Protein AF-A0AAD5DFZ7-F1 (afdb_monomer_lite)

Foldseek 3Di:
DVVVVVLCVLEAEDADPVSVVVVVVVLPPFAEDEAEEEPQADDPPPDDDPPCVDPVSSVVRCVVVVVVVSVLSVCSVVCVRYRHYYYYPDPDDPDDDDPDPDDD

Sequence (104 aa):
MRESQQVEERVIYVTNRREWEAEVAKAGDKLVVLEIQSQIVCQSGFEEEPELQWKEDRKRAMEPCSGLKHTFARTARECKDVVFLSLEVGGWVGGEDEWAGGQR

pLDDT: mean 75.03, std 20.34, range [32.47, 97.25]

Secondary structure (DSSP, 8-state):
--HHHHHHTTEEEE-SHHHHHHHHHHHTTS-EEEEEE-SS-SS--SS------SHHHHHHHHHHHHHHHHHHHHHHHH-TTSEEEEEE----------------

Structure (mmCIF, N/CA/C/O backbone):
data_AF-A0AAD5DFZ7-F1
#
_entry.id   AF-A0AAD5DFZ7-F1
#
loop_
_atom_site.group_PDB
_atom_site.id
_atom_site.type_symbol
_atom_site.label_atom_id
_atom_site.label_alt_id
_atom_site.label_comp_id
_atom_site.label_asym_id
_atom_site.label_entity_id
_atom_site.label_seq_id
_atom_site.pdbx_PDB_ins_code
_atom_site.Cartn_x
_atom_site.Cartn_y
_atom_site.Cartn_z
_atom_site.occupancy
_atom_site.B_iso_or_equiv
_atom_site.auth_seq_id
_atom_site.auth_comp_id
_atom_site.auth_asym_id
_atom_site.auth_atom_id
_atom_site.pdbx_PDB_model_num
ATOM 1 N N . MET A 1 1 ? -0.446 22.461 -6.063 1.00 44.34 1 MET A N 1
ATOM 2 C CA . MET A 1 1 ? 0.503 21.499 -5.454 1.00 44.34 1 MET A CA 1
ATOM 3 C C . MET A 1 1 ? 0.203 21.135 -3.990 1.00 44.34 1 MET A C 1
ATOM 5 O O . MET A 1 1 ? 0.981 20.397 -3.412 1.00 44.34 1 MET A O 1
ATOM 9 N N . ARG A 1 2 ? -0.913 21.573 -3.376 1.00 48.28 2 ARG A N 1
ATOM 10 C CA . ARG A 1 2 ? -1.229 21.253 -1.965 1.00 48.28 2 ARG A CA 1
ATOM 11 C C . ARG A 1 2 ? -2.064 19.974 -1.780 1.00 48.28 2 ARG A C 1
ATOM 13 O O . ARG A 1 2 ? -1.959 19.333 -0.747 1.00 48.28 2 ARG A O 1
ATOM 20 N N . GLU A 1 3 ? -2.844 19.584 -2.790 1.00 43.75 3 GLU A N 1
ATOM 21 C CA . GLU A 1 3 ? -3.685 18.377 -2.734 1.00 43.75 3 GLU A CA 1
ATOM 22 C C . GLU A 1 3 ? -2.879 17.074 -2.742 1.00 43.75 3 GLU A C 1
ATOM 24 O O . GLU A 1 3 ? -3.226 16.146 -2.026 1.00 43.75 3 GLU A O 1
ATOM 29 N N . SER A 1 4 ? -1.784 16.996 -3.503 1.00 48.94 4 SER A N 1
ATOM 30 C CA . SER A 1 4 ? -1.000 15.762 -3.648 1.00 48.94 4 SER A CA 1
ATOM 31 C C . SER A 1 4 ? -0.337 15.296 -2.347 1.00 48.94 4 SER A C 1
ATOM 33 O O . SER A 1 4 ? -0.172 14.099 -2.169 1.00 48.94 4 SER A O 1
ATOM 35 N N . GLN A 1 5 ? -0.011 16.211 -1.425 1.00 46.78 5 GLN A N 1
ATOM 36 C CA . GLN A 1 5 ? 0.527 15.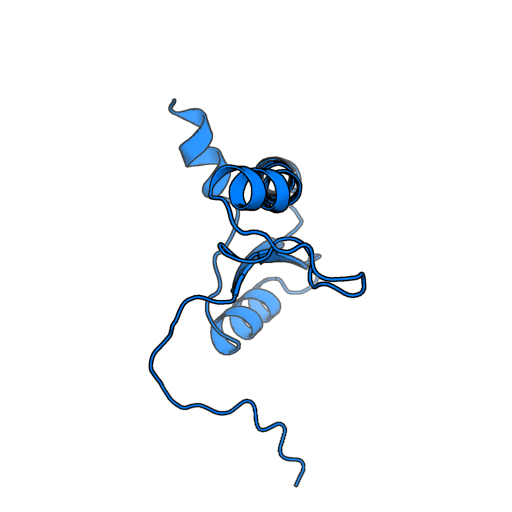853 -0.104 1.00 46.78 5 GLN A CA 1
ATOM 37 C C . GLN A 1 5 ? -0.556 15.316 0.842 1.00 46.78 5 GLN A C 1
ATOM 39 O O . GLN A 1 5 ? -0.306 14.357 1.557 1.00 46.78 5 GLN A O 1
ATOM 44 N N . GLN A 1 6 ? -1.776 15.866 0.795 1.00 47.66 6 GLN A N 1
ATOM 45 C CA . GLN A 1 6 ? -2.907 15.355 1.585 1.00 47.66 6 GLN A CA 1
ATOM 46 C C . GLN A 1 6 ? -3.404 13.987 1.099 1.00 47.66 6 GLN A C 1
ATOM 48 O O . GLN A 1 6 ? -3.985 13.224 1.866 1.00 47.66 6 GLN A O 1
ATOM 53 N N . VAL A 1 7 ? -3.195 13.671 -0.182 1.00 52.44 7 VAL A N 1
ATOM 54 C CA . VAL A 1 7 ? -3.609 12.395 -0.784 1.00 52.44 7 VAL A CA 1
ATOM 55 C C . VAL A 1 7 ? -2.818 11.210 -0.213 1.00 52.44 7 VAL A C 1
ATOM 57 O O . VAL A 1 7 ? -3.379 10.126 -0.085 1.00 52.44 7 VAL A O 1
ATOM 60 N N . GLU A 1 8 ? -1.562 11.407 0.200 1.00 58.50 8 GLU A N 1
ATOM 61 C CA . GLU A 1 8 ? -0.743 10.347 0.810 1.00 58.50 8 GLU A CA 1
ATOM 62 C C . GLU A 1 8 ? -1.068 10.097 2.299 1.00 58.50 8 GLU A C 1
ATOM 64 O O . GLU A 1 8 ? -0.750 9.030 2.811 1.00 58.50 8 GLU A O 1
ATOM 69 N N . GLU A 1 9 ? -1.766 11.010 2.991 1.00 67.75 9 GLU A N 1
ATOM 70 C CA . GLU A 1 9 ? -2.017 10.934 4.448 1.00 67.75 9 GLU A CA 1
ATOM 71 C C . GLU A 1 9 ? -2.906 9.750 4.884 1.00 67.75 9 GLU A C 1
ATOM 73 O O . GLU A 1 9 ? -3.004 9.449 6.074 1.00 67.75 9 GLU A O 1
ATOM 78 N N . ARG A 1 10 ? -3.591 9.084 3.943 1.00 87.19 10 ARG A N 1
ATOM 79 C CA . ARG A 1 10 ? -4.510 7.960 4.215 1.00 87.19 10 ARG A CA 1
ATOM 80 C C . ARG A 1 10 ? -3.903 6.579 3.998 1.00 87.19 10 ARG A C 1
ATOM 82 O O . ARG A 1 10 ? -4.542 5.594 4.364 1.00 87.19 10 ARG A O 1
ATOM 89 N N . VAL A 1 11 ? -2.708 6.511 3.423 1.00 92.38 11 VAL A N 1
ATOM 90 C CA . VAL A 1 11 ? -1.980 5.259 3.226 1.00 92.38 11 VAL A CA 1
ATOM 91 C C . VAL A 1 11 ? -0.972 5.108 4.357 1.00 92.38 11 VAL A C 1
ATOM 93 O O . VAL A 1 11 ? -0.168 6.003 4.606 1.00 92.38 11 VAL A O 1
ATOM 96 N N . ILE A 1 12 ? -1.014 3.976 5.054 1.00 94.00 12 ILE A N 1
ATOM 97 C CA . ILE A 1 12 ? -0.074 3.683 6.137 1.00 94.00 12 ILE A CA 1
ATOM 98 C C . ILE A 1 12 ? 1.106 2.912 5.551 1.00 94.00 12 ILE A C 1
ATOM 100 O O . ILE A 1 12 ? 0.943 1.831 4.984 1.00 94.00 12 ILE A O 1
ATOM 104 N N . TYR A 1 13 ? 2.303 3.469 5.691 1.00 92.56 13 TYR A N 1
ATOM 105 C CA . TYR A 1 13 ? 3.528 2.812 5.257 1.00 92.56 13 TYR A CA 1
ATOM 106 C C . TYR A 1 13 ? 3.980 1.808 6.315 1.00 92.56 13 TYR A C 1
ATOM 108 O O . TYR A 1 13 ? 4.171 2.169 7.475 1.00 92.56 13 TYR A O 1
ATOM 116 N N . VAL A 1 14 ? 4.153 0.557 5.898 1.00 94.44 14 VAL A N 1
ATOM 117 C CA . VAL A 1 14 ? 4.716 -0.522 6.712 1.00 94.44 14 VAL A CA 1
ATOM 118 C C . VAL A 1 14 ? 6.034 -0.961 6.092 1.00 94.44 14 VAL A C 1
ATOM 120 O O . VAL A 1 14 ? 6.161 -1.058 4.874 1.00 94.44 14 VAL A O 1
ATOM 123 N N . THR A 1 15 ? 7.032 -1.208 6.928 1.00 90.19 15 THR A N 1
ATOM 124 C CA . THR A 1 15 ? 8.400 -1.529 6.492 1.00 90.19 15 THR A CA 1
ATOM 125 C C . THR A 1 15 ? 8.818 -2.946 6.856 1.00 90.19 15 THR A C 1
ATOM 127 O O . THR A 1 15 ? 9.796 -3.468 6.328 1.00 90.19 15 THR A O 1
ATOM 130 N N . ASN A 1 16 ? 8.086 -3.587 7.767 1.00 88.81 16 ASN A N 1
ATOM 131 C CA . ASN A 1 16 ? 8.414 -4.908 8.277 1.00 88.81 16 ASN A CA 1
ATOM 132 C C . ASN A 1 16 ? 7.161 -5.680 8.705 1.00 88.81 16 ASN A C 1
ATOM 134 O O . ASN A 1 16 ? 6.063 -5.136 8.850 1.00 88.81 16 ASN A O 1
ATOM 138 N N . ARG A 1 17 ? 7.351 -6.981 8.942 1.00 90.94 17 ARG A N 1
ATOM 139 C CA . ARG A 1 17 ? 6.284 -7.905 9.335 1.00 90.94 17 ARG A CA 1
ATOM 140 C C . ARG A 1 17 ? 5.561 -7.475 10.612 1.00 90.94 17 ARG A C 1
ATOM 142 O O . ARG A 1 17 ? 4.346 -7.609 10.688 1.00 90.94 17 ARG A O 1
ATOM 149 N N . ARG A 1 18 ? 6.289 -6.957 11.602 1.00 94.31 18 ARG A N 1
ATOM 150 C CA . ARG A 1 18 ? 5.708 -6.556 12.890 1.00 94.31 18 ARG A CA 1
ATOM 151 C C . ARG A 1 18 ? 4.758 -5.371 12.728 1.00 94.31 18 ARG A C 1
ATOM 153 O O . ARG A 1 18 ? 3.696 -5.358 13.342 1.00 94.31 18 ARG A O 1
ATOM 160 N N . GLU A 1 19 ? 5.131 -4.386 11.917 1.00 93.69 19 GLU A N 1
ATOM 161 C CA . GLU A 1 19 ? 4.270 -3.247 11.581 1.00 93.69 19 GLU A CA 1
ATOM 162 C C . GLU A 1 19 ? 3.025 -3.697 10.819 1.00 93.69 19 GLU A C 1
ATOM 164 O O . GLU A 1 19 ? 1.919 -3.310 11.185 1.00 93.69 19 GLU A O 1
ATOM 169 N N . TRP A 1 20 ? 3.187 -4.582 9.832 1.00 92.75 20 TRP A N 1
ATOM 170 C CA . TRP A 1 20 ? 2.063 -5.203 9.132 1.00 92.75 20 TRP A CA 1
ATOM 171 C C . TRP A 1 20 ? 1.094 -5.901 10.098 1.00 92.75 20 TRP A C 1
ATOM 173 O O . TRP A 1 20 ? -0.098 -5.603 10.097 1.00 92.75 20 TRP A O 1
ATOM 183 N N . GLU A 1 21 ? 1.596 -6.788 10.962 1.00 95.75 21 GLU A N 1
ATOM 184 C CA . GLU A 1 21 ? 0.771 -7.518 11.932 1.00 95.75 21 GLU A CA 1
ATOM 185 C C . GLU A 1 21 ? 0.058 -6.566 12.903 1.00 95.75 21 GLU A C 1
ATOM 187 O O . GLU A 1 21 ? -1.114 -6.770 13.224 1.00 95.75 21 GLU A O 1
ATOM 192 N N . ALA A 1 22 ? 0.731 -5.495 13.333 1.00 96.75 22 ALA A N 1
ATOM 193 C CA . ALA A 1 22 ? 0.141 -4.484 14.200 1.00 96.75 22 ALA A CA 1
ATOM 194 C C . ALA A 1 22 ? -0.993 -3.707 13.511 1.00 96.75 22 ALA A C 1
ATOM 196 O O . ALA A 1 22 ? -2.040 -3.502 14.125 1.00 96.75 22 ALA A O 1
ATOM 197 N N . GLU A 1 23 ? -0.817 -3.280 12.259 1.00 96.06 23 GLU A N 1
ATOM 198 C CA . GLU A 1 23 ? -1.852 -2.544 11.521 1.00 96.06 23 GLU A CA 1
ATOM 199 C C . GLU A 1 23 ? -3.038 -3.434 11.135 1.00 96.06 23 GLU A C 1
ATOM 201 O O . GLU A 1 23 ? -4.188 -3.008 11.256 1.00 96.06 23 GLU A O 1
ATOM 206 N N . VAL A 1 24 ? -2.791 -4.695 10.772 1.00 95.50 24 VAL A N 1
ATOM 207 C CA . VAL A 1 24 ? -3.858 -5.680 10.531 1.00 95.50 24 VAL A CA 1
ATOM 208 C C . VAL A 1 24 ? -4.660 -5.938 11.805 1.00 95.50 24 VAL A C 1
ATOM 210 O O . VAL A 1 24 ? -5.888 -5.924 11.769 1.00 95.50 24 VAL A O 1
ATOM 213 N N . ALA A 1 25 ? -3.997 -6.101 12.953 1.00 97.25 25 ALA A N 1
ATOM 214 C CA . ALA A 1 25 ? -4.691 -6.270 14.228 1.00 97.25 25 ALA A CA 1
ATOM 215 C C . ALA A 1 25 ? -5.528 -5.033 14.606 1.00 97.25 25 ALA A C 1
ATOM 217 O O . ALA A 1 25 ? -6.647 -5.172 15.098 1.00 97.25 25 ALA A O 1
ATOM 218 N N . LYS A 1 26 ? -5.021 -3.817 14.350 1.00 96.25 26 LYS A N 1
ATOM 219 C CA . LYS A 1 26 ? -5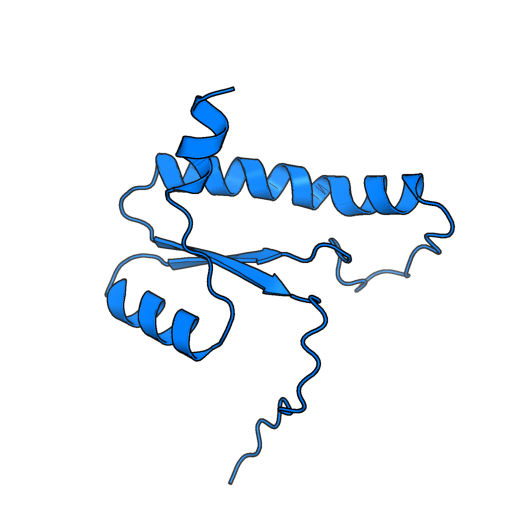.761 -2.560 14.575 1.00 96.25 26 LYS A CA 1
ATOM 220 C C . LYS A 1 26 ? -6.960 -2.394 13.641 1.00 96.25 26 LYS A C 1
ATOM 222 O O . LYS A 1 26 ? -7.933 -1.747 14.029 1.00 96.25 26 LYS A O 1
ATOM 227 N N . ALA A 1 27 ? -6.893 -2.934 12.424 1.00 95.19 27 ALA A N 1
ATOM 228 C CA . ALA A 1 27 ? -7.979 -2.850 11.452 1.00 95.19 27 ALA A CA 1
ATOM 229 C C . ALA A 1 27 ? -9.241 -3.601 11.914 1.00 95.19 27 ALA A C 1
ATOM 231 O O . ALA A 1 27 ? -10.350 -3.193 11.557 1.00 95.19 27 ALA A O 1
ATOM 232 N N . GLY A 1 28 ? -9.084 -4.644 12.738 1.00 95.12 28 GLY A N 1
ATOM 233 C CA . GLY A 1 28 ? -10.192 -5.467 13.221 1.00 95.12 28 GLY A CA 1
ATOM 234 C C . GLY A 1 28 ? -10.919 -6.140 12.058 1.00 95.12 28 GLY A C 1
ATOM 235 O O . GLY A 1 28 ? -10.292 -6.799 11.236 1.00 95.12 28 GLY A O 1
ATOM 236 N N . ASP A 1 29 ? -12.232 -5.926 11.961 1.00 96.00 29 ASP A N 1
ATOM 237 C CA . ASP A 1 29 ? -13.082 -6.531 10.923 1.00 96.00 29 ASP A CA 1
ATOM 238 C C . ASP A 1 29 ? -13.105 -5.744 9.597 1.00 96.00 29 ASP A C 1
ATOM 240 O O . ASP A 1 29 ? -13.869 -6.064 8.684 1.00 96.00 29 ASP A O 1
ATOM 244 N N . LYS A 1 30 ? -12.310 -4.674 9.479 1.00 95.88 30 LYS A N 1
ATOM 245 C CA . LYS A 1 30 ? -12.243 -3.881 8.247 1.00 95.88 30 LYS A CA 1
ATOM 246 C C . LYS A 1 30 ? -11.485 -4.626 7.156 1.00 95.88 30 LYS A C 1
ATOM 248 O O . LYS A 1 30 ? -10.516 -5.334 7.418 1.00 95.88 30 LYS A O 1
ATOM 253 N N . LEU A 1 31 ? -11.866 -4.371 5.905 1.00 96.56 31 LEU A N 1
ATOM 254 C CA . LEU A 1 31 ? -11.050 -4.771 4.766 1.00 96.56 31 LEU A CA 1
ATOM 255 C C . LEU A 1 31 ? -9.693 -4.057 4.838 1.00 96.56 31 LEU A C 1
ATOM 257 O O . LEU A 1 31 ? -9.634 -2.834 4.981 1.00 96.56 31 LEU A O 1
ATOM 261 N N . VAL A 1 32 ? -8.617 -4.828 4.701 1.00 96.75 32 VAL A N 1
ATOM 262 C CA . VAL A 1 32 ? -7.248 -4.324 4.569 1.00 96.75 32 VAL A CA 1
ATOM 263 C C . VAL A 1 32 ? -6.788 -4.552 3.135 1.00 96.75 32 VAL A C 1
ATOM 265 O O . VAL A 1 32 ? -6.884 -5.666 2.621 1.00 96.75 32 VAL A O 1
ATOM 268 N N . VAL A 1 33 ? -6.272 -3.507 2.496 1.00 96.44 33 VAL A N 1
ATOM 269 C CA . VAL A 1 33 ? -5.671 -3.575 1.163 1.00 96.44 33 VAL A CA 1
ATOM 270 C C . VAL A 1 33 ? -4.201 -3.199 1.283 1.00 96.44 33 VAL A C 1
ATOM 272 O O . VAL A 1 33 ? -3.876 -2.114 1.761 1.00 96.44 33 VAL A O 1
ATOM 275 N N . LEU A 1 34 ? -3.319 -4.100 0.853 1.00 94.75 34 LEU A N 1
ATOM 276 C CA . LEU A 1 34 ? -1.873 -3.895 0.844 1.00 94.75 34 LEU A CA 1
ATOM 277 C C . LEU A 1 34 ? -1.386 -3.648 -0.584 1.00 94.75 34 LEU A C 1
ATOM 279 O O . LEU A 1 34 ? -1.527 -4.514 -1.445 1.00 94.75 34 LEU A O 1
ATOM 283 N N . GLU A 1 35 ? -0.771 -2.495 -0.814 1.00 92.31 35 GLU A N 1
ATOM 284 C CA . GLU A 1 35 ? 0.074 -2.249 -1.978 1.00 92.31 35 GLU A CA 1
ATOM 285 C C . GLU A 1 35 ? 1.494 -2.742 -1.674 1.00 92.31 35 GLU A C 1
ATOM 287 O O . GLU A 1 35 ? 2.102 -2.336 -0.684 1.00 92.31 35 GLU A O 1
ATOM 292 N N . ILE A 1 36 ? 2.030 -3.611 -2.531 1.00 89.44 36 ILE A N 1
ATOM 293 C CA . ILE A 1 36 ? 3.446 -3.988 -2.520 1.00 89.44 36 ILE A CA 1
ATOM 294 C C . ILE A 1 36 ? 4.086 -3.308 -3.723 1.00 89.44 36 ILE A C 1
ATOM 296 O O . ILE A 1 36 ? 3.719 -3.591 -4.862 1.00 89.44 36 ILE A O 1
ATOM 300 N N . GLN A 1 37 ? 5.031 -2.409 -3.471 1.00 88.06 37 GLN A N 1
ATOM 301 C CA . GLN A 1 37 ? 5.704 -1.631 -4.506 1.00 88.06 37 GLN A CA 1
ATOM 302 C C . GLN A 1 37 ? 7.214 -1.836 -4.457 1.00 88.06 37 GLN A C 1
ATOM 304 O O . GLN A 1 37 ? 7.782 -2.116 -3.409 1.00 88.06 37 GLN A O 1
ATOM 309 N N . SER A 1 38 ? 7.884 -1.648 -5.587 1.00 84.31 38 SER A N 1
ATOM 310 C CA . SER A 1 38 ? 9.340 -1.559 -5.646 1.00 84.31 38 SER A CA 1
ATOM 311 C C . SER A 1 38 ? 9.743 -0.368 -6.500 1.00 84.31 38 SER A C 1
ATOM 313 O O . SER A 1 38 ? 9.065 -0.030 -7.467 1.00 84.31 38 SER A O 1
ATOM 315 N N . GLN A 1 39 ? 10.869 0.262 -6.170 1.00 81.44 39 GLN A N 1
ATOM 316 C CA . GLN A 1 39 ? 11.438 1.338 -6.988 1.00 81.44 39 GLN A CA 1
ATOM 317 C C . GLN A 1 39 ? 12.218 0.819 -8.200 1.00 81.44 39 GLN A C 1
ATOM 319 O O . GLN A 1 39 ? 12.587 1.598 -9.080 1.00 81.44 39 GLN A O 1
ATOM 324 N N . ILE A 1 40 ? 12.502 -0.484 -8.238 1.00 77.12 40 ILE A N 1
ATOM 325 C CA . ILE A 1 40 ? 13.373 -1.089 -9.249 1.00 77.12 40 ILE A CA 1
ATOM 326 C C . ILE A 1 40 ? 12.661 -2.111 -10.133 1.00 77.12 40 ILE A C 1
ATOM 328 O O . ILE A 1 40 ? 13.147 -2.370 -11.231 1.00 77.12 40 ILE A O 1
ATOM 332 N N . VAL A 1 41 ? 11.529 -2.659 -9.683 1.00 78.81 41 VAL A N 1
ATOM 333 C CA . VAL A 1 41 ? 10.783 -3.713 -10.378 1.00 78.81 41 VAL A CA 1
ATOM 334 C C . VAL A 1 41 ? 9.285 -3.410 -10.319 1.00 78.81 41 VAL A C 1
ATOM 336 O O . VAL A 1 41 ? 8.713 -3.291 -9.244 1.00 78.81 41 VAL A O 1
ATOM 339 N N . CYS A 1 42 ? 8.627 -3.307 -11.470 1.00 78.19 42 CYS A N 1
ATOM 340 C CA . CYS A 1 42 ? 7.168 -3.163 -11.536 1.00 78.19 42 CYS A CA 1
ATOM 341 C C . CYS A 1 42 ? 6.465 -4.456 -11.978 1.00 78.19 42 CYS A C 1
ATOM 343 O O . CYS A 1 42 ? 5.349 -4.742 -11.554 1.00 78.19 42 CYS A O 1
ATOM 345 N N . GLN A 1 43 ? 7.133 -5.266 -12.800 1.00 71.38 43 GLN A N 1
ATOM 346 C CA . GLN A 1 43 ? 6.670 -6.584 -13.224 1.00 71.38 43 GLN A CA 1
ATOM 347 C C . GLN A 1 43 ? 7.691 -7.623 -12.760 1.00 71.38 43 GLN A C 1
ATOM 349 O O . GLN A 1 43 ? 8.879 -7.459 -13.008 1.00 71.38 43 GLN A O 1
ATOM 354 N N . SER A 1 44 ? 7.245 -8.678 -12.077 1.00 60.41 44 SER A N 1
ATOM 355 C CA . SER A 1 44 ? 8.121 -9.682 -11.454 1.00 60.41 44 SER A CA 1
ATOM 356 C C . SER A 1 44 ? 8.702 -10.717 -12.428 1.00 60.41 44 SER A C 1
ATOM 358 O O . SER A 1 44 ? 9.262 -11.706 -11.970 1.00 60.41 44 SER A O 1
ATOM 360 N N . GLY A 1 45 ? 8.519 -10.540 -13.743 1.00 55.31 45 GLY A N 1
ATOM 361 C CA . GLY A 1 45 ? 9.169 -11.385 -14.748 1.00 55.31 45 GLY A CA 1
ATOM 362 C C . GLY A 1 45 ? 8.742 -12.860 -14.753 1.00 55.31 45 GLY A C 1
ATOM 363 O O . GLY A 1 45 ? 9.570 -13.730 -14.986 1.00 55.31 45 GLY A O 1
ATOM 364 N N . PHE A 1 46 ? 7.451 -13.184 -14.575 1.00 51.91 46 PHE A N 1
ATOM 365 C CA . PHE A 1 46 ? 6.940 -14.490 -15.058 1.00 51.91 46 PHE A CA 1
ATOM 366 C C . PHE A 1 46 ? 6.909 -14.579 -16.603 1.00 51.91 46 PHE A C 1
ATOM 368 O O . PHE A 1 46 ? 6.494 -15.592 -17.162 1.00 51.91 46 PHE A O 1
ATOM 375 N N . GLU A 1 47 ? 7.368 -13.526 -17.279 1.00 57.62 47 GLU A N 1
ATOM 376 C CA . GLU A 1 47 ? 7.634 -13.421 -18.710 1.00 57.62 47 GLU A CA 1
ATOM 377 C C . GLU A 1 47 ? 9.112 -13.040 -18.914 1.00 57.62 47 GLU A C 1
ATOM 379 O O . GLU A 1 47 ? 9.737 -12.486 -18.008 1.00 57.62 47 GLU A O 1
ATOM 384 N N . GLU A 1 48 ? 9.652 -13.367 -20.094 1.00 49.41 48 GLU A N 1
ATOM 385 C CA . GLU A 1 48 ? 11.051 -13.160 -20.505 1.00 49.41 48 GLU A CA 1
ATOM 386 C C . GLU A 1 48 ? 11.563 -11.762 -20.111 1.00 49.41 48 GLU A C 1
ATOM 388 O O . GLU A 1 48 ? 10.975 -10.752 -20.504 1.00 49.41 48 GLU A O 1
ATOM 393 N N . GLU A 1 49 ? 12.635 -11.694 -19.310 1.00 53.75 49 GLU A N 1
ATOM 394 C CA . GLU A 1 49 ? 13.143 -10.414 -18.813 1.00 53.75 49 GLU A CA 1
ATOM 395 C C . GLU A 1 49 ? 13.624 -9.533 -19.978 1.00 53.75 49 GLU A C 1
ATOM 397 O O . GLU A 1 49 ? 14.544 -9.920 -20.705 1.00 53.75 49 GLU A O 1
ATOM 402 N N . PRO A 1 50 ? 13.052 -8.331 -20.169 1.00 53.94 50 PRO A N 1
ATOM 403 C CA . PRO A 1 50 ? 13.587 -7.399 -21.143 1.00 53.94 50 PRO A CA 1
ATOM 404 C C . PRO A 1 50 ? 14.975 -6.939 -20.683 1.00 53.94 50 PRO A C 1
ATOM 406 O O . PRO A 1 50 ? 15.151 -6.508 -19.543 1.00 53.94 50 PRO A O 1
ATOM 409 N N . GLU A 1 51 ? 15.970 -6.975 -21.573 1.00 55.59 51 GLU A N 1
ATOM 410 C CA . GLU A 1 51 ? 17.275 -6.361 -21.315 1.00 55.59 51 GLU A CA 1
ATOM 411 C C . GLU A 1 51 ? 17.121 -4.830 -21.234 1.00 55.59 51 GLU A C 1
ATOM 413 O O . GLU A 1 51 ? 17.241 -4.110 -22.225 1.00 55.59 51 GLU A O 1
ATOM 418 N N . LEU A 1 52 ? 16.835 -4.309 -20.038 1.00 61.28 52 LEU A N 1
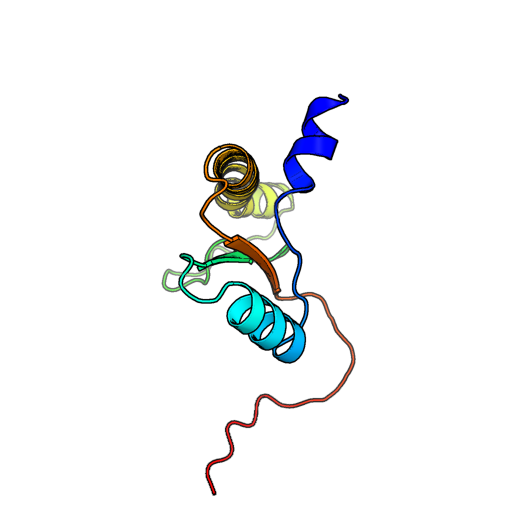ATOM 419 C CA . LEU A 1 52 ? 16.676 -2.875 -19.775 1.00 61.28 52 LEU A CA 1
ATOM 420 C C . LEU A 1 52 ? 18.049 -2.183 -19.718 1.00 61.28 52 LEU A C 1
ATOM 422 O O . LEU A 1 52 ? 18.522 -1.780 -18.653 1.00 61.28 52 LEU A O 1
ATOM 426 N N . GLN A 1 53 ? 18.712 -2.053 -20.867 1.00 57.16 53 GLN A N 1
ATOM 427 C CA . GLN A 1 53 ? 20.047 -1.453 -20.970 1.00 57.16 53 GLN A CA 1
ATOM 428 C C . GLN A 1 53 ? 20.023 0.077 -20.773 1.00 57.16 53 GLN A C 1
ATOM 430 O O . GLN A 1 53 ? 21.034 0.654 -20.358 1.00 57.16 53 GLN A O 1
ATOM 435 N N . TRP A 1 54 ? 18.890 0.762 -21.010 1.00 61.00 54 TRP A N 1
ATOM 436 C CA . TRP A 1 54 ? 18.799 2.230 -20.954 1.00 61.00 54 TRP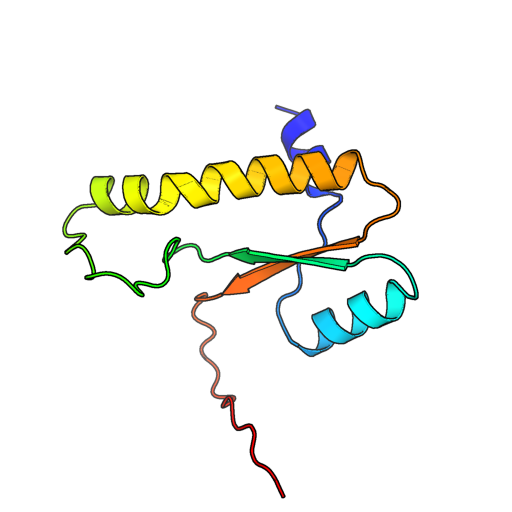 A CA 1
ATOM 437 C C . TRP A 1 54 ? 17.830 2.767 -19.883 1.00 61.00 54 TRP A C 1
ATOM 439 O O . TRP A 1 54 ? 16.839 2.146 -19.501 1.00 61.00 54 TRP A O 1
ATOM 449 N N . LYS A 1 55 ? 18.112 3.981 -19.374 1.00 65.44 55 LYS A N 1
ATOM 450 C CA . LYS A 1 55 ? 17.295 4.655 -18.338 1.00 65.44 55 LYS A CA 1
ATOM 451 C C . LYS A 1 55 ? 15.841 4.876 -18.770 1.00 65.44 55 LYS A C 1
ATOM 453 O O . LYS A 1 55 ? 14.951 4.859 -17.923 1.00 65.44 55 LYS A O 1
ATOM 458 N N . GLU A 1 56 ? 15.613 5.106 -20.059 1.00 71.38 56 GLU A N 1
ATOM 459 C CA . GLU A 1 56 ? 14.273 5.293 -20.623 1.00 71.38 56 GLU A CA 1
ATOM 460 C C . GLU A 1 56 ? 13.472 3.989 -20.618 1.00 71.38 56 GLU A C 1
ATOM 462 O O . GLU A 1 56 ? 12.296 4.013 -20.262 1.00 71.38 56 GLU A O 1
ATOM 467 N N . ASP A 1 57 ? 14.121 2.849 -20.866 1.00 71.38 57 ASP A N 1
ATOM 468 C CA . ASP A 1 57 ? 13.478 1.534 -20.797 1.00 71.38 57 ASP A CA 1
ATOM 469 C C . ASP A 1 57 ? 13.080 1.191 -19.362 1.00 71.38 57 ASP A C 1
ATOM 471 O O . ASP A 1 57 ? 11.960 0.750 -19.117 1.00 71.38 57 ASP A O 1
ATOM 475 N N . ARG A 1 58 ? 13.947 1.491 -18.383 1.00 69.62 58 ARG A N 1
ATOM 476 C CA . ARG A 1 58 ? 13.602 1.346 -16.956 1.00 69.62 58 ARG A CA 1
ATOM 477 C C . ARG A 1 58 ? 12.419 2.225 -16.570 1.00 69.62 58 ARG A C 1
ATOM 479 O O . ARG A 1 58 ? 11.524 1.773 -15.865 1.00 69.62 58 ARG A O 1
ATOM 486 N N . LYS A 1 59 ? 12.390 3.477 -17.034 1.00 75.12 59 LYS A N 1
ATOM 487 C CA . LYS A 1 59 ? 11.268 4.383 -16.765 1.00 75.12 59 LYS A CA 1
ATOM 488 C C . LYS A 1 59 ? 9.970 3.829 -17.352 1.00 75.12 59 LYS A C 1
ATOM 490 O O . LYS A 1 59 ? 8.974 3.784 -16.640 1.00 75.12 59 LYS A O 1
ATOM 495 N N . ARG A 1 60 ? 10.007 3.362 -18.601 1.00 77.94 60 ARG A N 1
ATOM 496 C CA . ARG A 1 60 ? 8.863 2.768 -19.300 1.00 77.94 60 ARG A CA 1
ATOM 497 C C . ARG A 1 60 ? 8.372 1.487 -18.626 1.00 77.94 60 ARG A C 1
ATOM 499 O O . ARG A 1 60 ? 7.171 1.308 -18.466 1.00 77.94 60 ARG A O 1
ATOM 506 N N . ALA A 1 61 ? 9.285 0.641 -18.155 1.00 77.69 61 ALA A N 1
ATOM 507 C CA . ALA A 1 61 ? 8.947 -0.557 -17.388 1.00 77.69 61 ALA A CA 1
ATOM 508 C C . ALA A 1 61 ? 8.247 -0.228 -16.054 1.00 77.69 61 ALA A C 1
ATOM 510 O O . ALA A 1 61 ? 7.410 -0.997 -15.591 1.00 77.69 61 ALA A O 1
ATOM 511 N N . MET A 1 62 ? 8.549 0.927 -15.449 1.00 82.31 62 MET A N 1
ATOM 512 C CA . MET A 1 62 ? 7.947 1.383 -14.189 1.00 82.31 62 MET A CA 1
ATOM 513 C C . MET A 1 62 ? 6.636 2.172 -14.355 1.00 82.31 62 MET A C 1
ATOM 515 O O . MET A 1 62 ? 5.927 2.383 -13.366 1.00 82.31 62 MET A O 1
ATOM 519 N N . GLU A 1 63 ? 6.288 2.609 -15.571 1.00 82.56 63 GLU A N 1
ATOM 520 C CA . GLU A 1 63 ? 5.084 3.413 -15.837 1.00 82.56 63 GLU A CA 1
ATOM 521 C C . GLU A 1 63 ? 3.789 2.797 -15.273 1.00 82.56 63 GLU A C 1
ATOM 523 O O . GLU A 1 63 ? 3.048 3.536 -14.612 1.00 82.56 63 GLU A O 1
ATOM 528 N N . PRO A 1 64 ? 3.521 1.481 -15.419 1.00 81.88 64 PRO A N 1
ATOM 529 C CA . PRO A 1 64 ? 2.294 0.874 -14.900 1.00 81.88 64 PRO A CA 1
ATOM 530 C C . PRO A 1 64 ? 2.132 1.043 -13.382 1.00 81.88 64 PRO A C 1
ATOM 532 O O . PRO A 1 64 ? 1.055 1.404 -12.904 1.00 81.88 64 PRO A O 1
ATOM 535 N N . CYS A 1 65 ? 3.212 0.862 -12.619 1.00 83.44 65 CYS A N 1
ATOM 536 C CA . CYS A 1 65 ? 3.188 0.979 -11.160 1.00 83.44 65 CYS A CA 1
ATOM 537 C C . CYS A 1 65 ? 3.047 2.432 -10.700 1.00 83.44 65 CYS A C 1
ATOM 539 O O . CYS A 1 65 ? 2.381 2.701 -9.702 1.00 83.44 65 CYS A O 1
ATOM 541 N N . SER A 1 66 ? 3.596 3.390 -11.455 1.00 78.00 66 SER A N 1
ATOM 542 C CA . SER A 1 66 ? 3.428 4.815 -11.139 1.00 78.00 66 SER A CA 1
ATOM 543 C C . SER A 1 66 ? 1.960 5.261 -11.201 1.00 78.00 66 SER A C 1
ATOM 545 O O . SER A 1 66 ? 1.502 6.030 -10.354 1.00 78.00 66 SER A O 1
ATOM 547 N N . GLY A 1 67 ? 1.191 4.732 -12.163 1.00 81.00 67 GLY A N 1
ATOM 548 C CA . GLY A 1 67 ? -0.243 5.001 -12.282 1.00 81.00 67 GLY A CA 1
ATOM 549 C C . GLY A 1 67 ? -1.065 4.345 -11.168 1.00 81.00 67 GLY A C 1
ATOM 550 O O . GLY A 1 67 ? -2.024 4.943 -10.663 1.00 81.00 67 GLY A O 1
ATOM 551 N N . LEU A 1 68 ? -0.666 3.139 -10.751 1.00 86.00 68 LEU A N 1
ATOM 552 C CA . LEU A 1 68 ? -1.300 2.412 -9.652 1.00 86.00 68 LEU A CA 1
ATOM 553 C C . LEU A 1 68 ? -1.159 3.155 -8.324 1.00 86.00 68 LEU A C 1
ATOM 555 O O . LEU A 1 68 ? -2.184 3.390 -7.688 1.00 86.00 68 LEU A O 1
ATOM 559 N N . LYS A 1 69 ? 0.039 3.643 -7.977 1.00 83.19 69 LYS A N 1
ATOM 560 C CA . LYS A 1 69 ? 0.279 4.397 -6.733 1.00 83.19 69 LYS A CA 1
ATOM 561 C C . LYS A 1 69 ? -0.675 5.585 -6.569 1.00 83.19 69 LYS A C 1
ATOM 563 O O . LYS A 1 69 ? -1.283 5.789 -5.517 1.00 83.19 69 LYS A O 1
ATOM 568 N N . HIS A 1 70 ? -0.862 6.371 -7.631 1.00 84.50 70 HIS A N 1
ATOM 569 C CA . HIS A 1 70 ? -1.783 7.513 -7.602 1.00 84.50 70 HIS A CA 1
ATOM 570 C C . HIS A 1 70 ? -3.247 7.095 -7.458 1.00 84.50 70 HIS A C 1
ATOM 572 O O . HIS A 1 70 ? -4.025 7.767 -6.776 1.00 84.50 70 HIS A O 1
ATOM 578 N N . THR A 1 71 ? -3.634 6.001 -8.110 1.00 89.31 71 THR A N 1
ATOM 579 C CA . THR A 1 71 ? -4.996 5.467 -8.020 1.00 89.31 71 THR A CA 1
ATOM 580 C C . THR A 1 71 ? -5.259 4.906 -6.627 1.00 89.31 71 THR A C 1
ATOM 582 O O . THR A 1 71 ? -6.299 5.197 -6.047 1.00 89.31 71 THR A O 1
ATOM 585 N N . PHE A 1 72 ? -4.291 4.192 -6.055 1.00 92.06 72 PHE A N 1
ATOM 586 C CA . PHE A 1 72 ? -4.349 3.618 -4.718 1.00 92.06 72 PHE A CA 1
ATOM 587 C C . PHE A 1 72 ? -4.575 4.689 -3.648 1.00 92.06 72 PHE A C 1
ATOM 589 O O . PHE A 1 72 ? -5.543 4.614 -2.892 1.00 92.06 72 PHE A O 1
ATOM 596 N N . ALA A 1 73 ? -3.764 5.750 -3.656 1.00 89.06 73 ALA A N 1
ATOM 597 C CA . ALA A 1 73 ? -3.902 6.852 -2.706 1.00 89.06 73 ALA A CA 1
ATOM 598 C C . ALA A 1 73 ? -5.243 7.601 -2.858 1.00 89.06 73 ALA A C 1
ATOM 600 O O . ALA A 1 73 ? -5.874 7.988 -1.872 1.00 89.06 73 ALA A O 1
ATOM 601 N N . ARG A 1 74 ? -5.741 7.757 -4.094 1.00 89.56 74 ARG A N 1
ATOM 602 C CA . ARG A 1 74 ? -7.082 8.309 -4.340 1.00 89.56 74 ARG A CA 1
ATOM 603 C C . ARG A 1 74 ? -8.190 7.410 -3.795 1.00 89.56 74 ARG A C 1
ATOM 605 O O . ARG A 1 74 ? -9.119 7.922 -3.182 1.00 89.56 74 ARG A O 1
ATOM 612 N N . THR A 1 75 ? -8.104 6.098 -3.988 1.00 91.94 75 THR A N 1
ATOM 613 C CA . THR A 1 75 ? -9.089 5.157 -3.441 1.00 91.94 75 THR A CA 1
ATOM 614 C C . THR A 1 75 ? -9.065 5.167 -1.912 1.00 91.94 75 THR A C 1
ATOM 616 O O . THR A 1 75 ? -10.127 5.216 -1.293 1.00 91.94 75 THR A O 1
ATOM 619 N N . ALA A 1 76 ? -7.880 5.247 -1.297 1.00 92.69 76 ALA A N 1
ATOM 620 C CA . ALA A 1 76 ? -7.722 5.353 0.155 1.00 92.69 76 ALA A CA 1
ATOM 621 C C . ALA A 1 76 ? -8.421 6.577 0.768 1.00 92.69 76 ALA A C 1
ATOM 623 O O . ALA A 1 76 ? -8.901 6.538 1.902 1.00 92.69 76 ALA A O 1
ATOM 624 N N . ARG A 1 77 ? -8.515 7.674 0.012 1.00 88.19 77 ARG A N 1
ATOM 625 C CA . ARG A 1 77 ? -9.241 8.881 0.423 1.00 88.19 77 ARG A CA 1
ATOM 626 C C . ARG A 1 77 ? -10.758 8.676 0.452 1.00 88.19 77 ARG A C 1
ATOM 628 O O . ARG A 1 77 ? -11.415 9.157 1.379 1.00 88.19 77 ARG A O 1
ATOM 635 N N . GLU A 1 78 ? -11.302 8.009 -0.561 1.00 90.62 78 GLU A N 1
ATOM 636 C CA . GLU A 1 78 ? -12.751 7.867 -0.747 1.00 90.62 78 GLU A CA 1
ATOM 637 C C . GLU A 1 78 ? -13.333 6.702 0.078 1.00 90.62 78 GLU A C 1
ATOM 639 O O . GLU A 1 78 ? -14.430 6.817 0.626 1.00 90.62 78 GLU A O 1
ATOM 644 N N . CYS A 1 79 ? -12.576 5.617 0.260 1.00 92.31 79 CYS A N 1
ATOM 645 C CA . CYS A 1 79 ? -12.994 4.414 0.990 1.00 92.31 79 CYS A CA 1
ATOM 646 C C . CYS A 1 79 ? -12.556 4.454 2.466 1.00 92.31 79 CYS A C 1
ATOM 648 O O . CYS A 1 79 ? -11.628 3.761 2.879 1.00 92.31 79 CYS A O 1
ATOM 650 N N . LYS A 1 80 ? -13.214 5.286 3.285 1.00 87.94 80 LYS A N 1
ATOM 651 C CA . LYS A 1 80 ? -12.828 5.526 4.698 1.00 87.94 80 LYS A CA 1
ATOM 652 C C . LYS A 1 80 ? -13.030 4.329 5.642 1.00 87.94 80 LYS A C 1
ATOM 654 O O . LYS A 1 80 ? -12.554 4.365 6.779 1.00 87.94 80 LYS A O 1
ATOM 659 N N . ASP A 1 81 ? -13.788 3.332 5.214 1.00 92.88 81 ASP A N 1
ATOM 660 C CA . ASP A 1 81 ? -14.080 2.081 5.915 1.00 92.88 81 ASP A CA 1
ATOM 661 C C . ASP A 1 81 ? -13.039 0.982 5.652 1.00 92.88 81 ASP A C 1
ATOM 663 O O . ASP A 1 81 ? -13.005 -0.010 6.380 1.00 92.88 81 ASP A O 1
ATOM 667 N N . VAL A 1 82 ? -12.152 1.194 4.681 1.00 95.56 82 VAL A N 1
ATOM 668 C CA . VAL A 1 82 ? -11.072 0.282 4.299 1.00 95.56 82 VAL A CA 1
ATOM 669 C C . VAL A 1 82 ? -9.733 0.822 4.813 1.00 95.56 82 VAL A C 1
ATOM 671 O O . VAL A 1 82 ? -9.505 2.033 4.863 1.00 95.56 82 VAL A O 1
ATOM 674 N N . VAL A 1 83 ? -8.839 -0.075 5.223 1.00 95.94 83 VAL A N 1
ATOM 675 C CA . VAL A 1 83 ? -7.477 0.262 5.656 1.00 95.94 83 VAL A CA 1
ATOM 676 C C . VAL A 1 83 ? -6.515 0.029 4.497 1.00 95.94 83 VAL A C 1
ATOM 678 O O . VAL A 1 83 ? -6.430 -1.080 3.975 1.00 95.94 83 VAL A O 1
ATOM 681 N N . PHE A 1 84 ? -5.783 1.070 4.105 1.00 96.56 84 PHE A N 1
ATOM 682 C CA . PHE A 1 84 ? -4.823 1.018 3.004 1.00 96.56 84 PHE A CA 1
ATOM 683 C C . PHE A 1 84 ? -3.402 1.036 3.554 1.00 96.56 84 PHE A C 1
ATOM 685 O O . PHE A 1 84 ? -3.001 1.992 4.221 1.00 96.56 84 PHE A O 1
ATOM 692 N N . LEU A 1 85 ? -2.653 -0.024 3.265 1.00 95.88 85 LEU A N 1
ATOM 693 C CA . LEU A 1 85 ? -1.266 -0.210 3.674 1.00 95.88 85 LEU A CA 1
ATOM 694 C C . LEU A 1 85 ? -0.361 -0.215 2.438 1.00 95.88 85 LEU A C 1
ATOM 696 O O . LEU A 1 85 ? -0.769 -0.683 1.377 1.00 95.88 85 LEU A O 1
ATOM 700 N N . SER A 1 86 ? 0.869 0.270 2.576 1.00 93.69 86 SER A N 1
ATOM 701 C CA . SER A 1 86 ? 1.888 0.228 1.523 1.00 93.69 86 SER A CA 1
ATOM 702 C C . SER A 1 86 ? 3.199 -0.331 2.068 1.00 93.69 86 SER A C 1
ATOM 704 O O . SER A 1 86 ? 3.709 0.172 3.068 1.00 93.69 86 SER A O 1
ATOM 706 N N . LEU A 1 87 ? 3.770 -1.311 1.369 1.00 92.12 87 LEU A N 1
ATOM 707 C CA . LEU A 1 87 ? 5.070 -1.918 1.644 1.00 92.12 87 LEU A CA 1
ATOM 708 C C . LEU A 1 87 ? 6.003 -1.713 0.447 1.00 92.12 87 LEU A C 1
ATOM 710 O O . LEU A 1 87 ? 5.684 -2.119 -0.670 1.00 92.12 87 LEU A O 1
ATOM 714 N N . GLU A 1 88 ? 7.172 -1.124 0.685 1.00 88.94 88 GLU A N 1
ATOM 715 C CA . GLU A 1 88 ? 8.225 -1.021 -0.327 1.00 88.94 88 GLU A CA 1
ATOM 716 C C . GLU A 1 88 ? 9.208 -2.197 -0.211 1.00 88.94 88 GLU A C 1
ATOM 718 O O . GLU A 1 88 ? 9.777 -2.437 0.853 1.00 88.94 88 GLU A O 1
ATOM 723 N N . VAL A 1 89 ? 9.427 -2.923 -1.310 1.00 84.00 89 VAL A N 1
ATOM 724 C CA . VAL A 1 89 ? 10.366 -4.049 -1.409 1.00 84.00 89 VAL A CA 1
ATOM 725 C C . VAL A 1 89 ? 11.541 -3.713 -2.332 1.00 84.00 89 VAL A 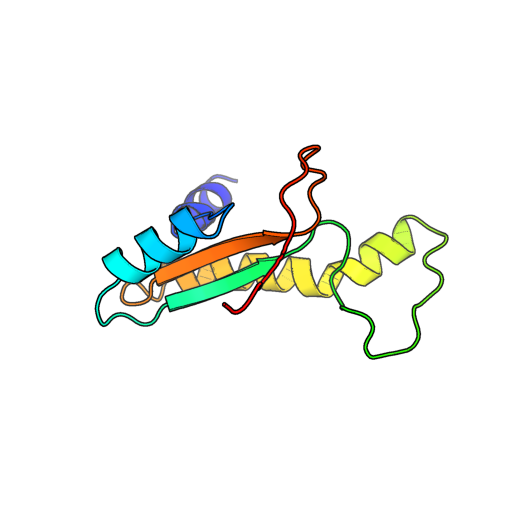C 1
ATOM 727 O O . VAL A 1 89 ? 11.391 -3.057 -3.366 1.00 84.00 89 VAL A O 1
ATOM 730 N N . GLY A 1 90 ? 12.736 -4.187 -1.977 1.00 71.00 90 GLY A N 1
ATOM 731 C CA . GLY A 1 90 ? 13.955 -3.970 -2.770 1.00 71.00 90 GLY A CA 1
ATOM 732 C C . GLY A 1 90 ? 14.772 -2.733 -2.384 1.00 71.00 90 GLY A C 1
ATOM 733 O O . GLY A 1 90 ? 15.748 -2.417 -3.063 1.00 71.00 90 GLY A O 1
ATOM 734 N N . GLY A 1 91 ? 14.432 -2.062 -1.280 1.00 55.25 91 GLY A N 1
ATOM 735 C CA . GLY A 1 91 ? 15.374 -1.179 -0.599 1.00 55.25 91 GLY A CA 1
ATOM 736 C C . GLY A 1 91 ? 16.492 -2.024 0.007 1.00 55.25 91 GLY A C 1
ATOM 737 O O . GLY A 1 91 ? 16.220 -2.919 0.804 1.00 55.25 91 GLY A O 1
ATOM 738 N N . TRP A 1 92 ? 17.742 -1.782 -0.384 1.00 40.03 92 TRP A N 1
ATOM 739 C CA . TRP A 1 92 ? 18.907 -2.341 0.302 1.00 40.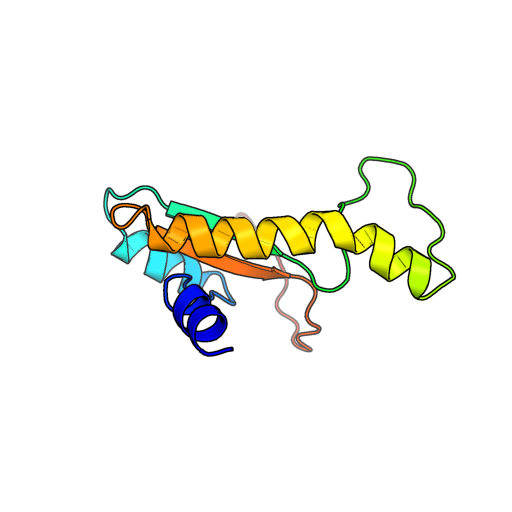03 92 TRP A CA 1
ATOM 740 C C . TRP A 1 92 ? 18.833 -1.981 1.794 1.00 40.03 92 TRP A C 1
ATOM 742 O O . TRP A 1 92 ? 19.164 -0.863 2.185 1.00 40.03 92 TRP A O 1
ATOM 752 N N . VAL A 1 93 ? 18.418 -2.930 2.628 1.00 41.16 93 VAL A N 1
ATOM 753 C CA . VAL A 1 93 ? 18.698 -2.916 4.061 1.00 41.16 93 VAL A CA 1
ATOM 754 C C . VAL A 1 93 ? 19.888 -3.846 4.227 1.00 41.16 93 VAL A C 1
ATOM 756 O O . VAL A 1 93 ? 19.756 -5.063 4.149 1.00 41.16 93 VAL A O 1
ATOM 759 N N . GLY A 1 94 ? 21.085 -3.273 4.352 1.00 40.62 94 GLY A N 1
ATOM 760 C CA . GLY A 1 94 ? 22.226 -4.028 4.854 1.00 40.62 94 GLY A CA 1
ATOM 761 C C . GLY A 1 94 ? 21.879 -4.519 6.257 1.00 40.62 94 GLY A C 1
ATOM 762 O O . GLY A 1 94 ? 21.766 -3.711 7.175 1.00 40.62 94 GLY A O 1
ATOM 763 N N . GLY A 1 95 ? 21.649 -5.819 6.388 1.00 34.00 95 GLY A N 1
ATOM 764 C CA . GLY A 1 95 ? 21.262 -6.463 7.633 1.00 34.00 95 GLY A CA 1
ATOM 765 C C . GLY A 1 95 ? 20.760 -7.864 7.339 1.00 34.00 95 GLY A C 1
ATOM 766 O O . GLY A 1 95 ? 19.643 -8.041 6.864 1.00 34.00 95 GLY A O 1
ATOM 767 N N . GLU A 1 96 ? 21.632 -8.840 7.561 1.00 41.78 96 GLU A N 1
ATOM 768 C CA . GLU A 1 96 ? 21.298 -10.255 7.646 1.00 41.78 96 GLU A CA 1
ATOM 769 C C . GLU A 1 96 ? 20.120 -10.439 8.609 1.00 41.78 96 GLU A C 1
ATOM 771 O O . GLU A 1 96 ? 20.284 -10.249 9.803 1.00 41.78 96 GLU A O 1
ATOM 776 N N . ASP A 1 97 ? 18.941 -10.763 8.089 1.00 38.06 97 ASP A N 1
ATOM 777 C CA . ASP A 1 97 ? 17.930 -11.555 8.796 1.00 38.06 97 ASP A CA 1
ATOM 778 C C . ASP A 1 97 ? 17.013 -12.181 7.742 1.00 38.06 97 ASP A C 1
ATOM 780 O O . ASP A 1 97 ? 15.876 -11.794 7.474 1.00 38.06 97 ASP A O 1
ATOM 784 N N . GLU A 1 98 ? 17.656 -13.095 7.022 1.00 40.88 98 GLU A N 1
ATOM 785 C CA . GLU A 1 98 ? 17.189 -14.451 6.786 1.00 40.88 98 GLU A CA 1
ATOM 786 C C . GLU A 1 98 ? 15.669 -14.654 6.885 1.00 40.88 98 GLU A C 1
ATOM 788 O O . GLU A 1 98 ? 15.075 -14.890 7.938 1.00 40.88 98 GLU A O 1
ATOM 793 N N . TRP A 1 99 ? 15.053 -14.670 5.708 1.00 44.50 99 TRP A N 1
ATOM 794 C CA . TRP A 1 99 ? 13.811 -15.372 5.433 1.00 44.50 99 TRP A CA 1
ATOM 795 C C . TRP A 1 99 ? 13.989 -16.883 5.672 1.00 44.50 99 TRP A C 1
ATOM 797 O O . TRP A 1 99 ? 13.957 -17.679 4.738 1.00 44.50 99 TRP A O 1
ATOM 807 N N . ALA A 1 100 ? 14.171 -17.302 6.922 1.00 38.12 100 ALA A N 1
ATOM 808 C CA . ALA A 1 100 ? 14.059 -18.693 7.328 1.00 38.12 100 ALA A CA 1
ATOM 809 C C . ALA A 1 100 ? 12.677 -18.909 7.945 1.00 38.12 100 ALA A C 1
ATOM 811 O O . ALA A 1 100 ? 12.468 -18.859 9.157 1.00 38.12 100 ALA A O 1
ATOM 812 N N . GLY A 1 101 ? 11.718 -19.226 7.075 1.00 44.28 101 GLY A N 1
ATOM 813 C CA . GLY A 1 101 ? 10.622 -20.117 7.436 1.00 44.28 101 GLY A CA 1
ATOM 814 C C . GLY A 1 101 ? 11.198 -21.485 7.802 1.00 44.28 101 GLY A C 1
ATOM 815 O O . GLY A 1 101 ? 11.178 -22.411 6.999 1.00 44.28 101 GLY A O 1
ATOM 816 N N . GLY A 1 102 ? 11.762 -21.592 9.003 1.00 32.47 102 GLY A N 1
ATOM 817 C CA . GLY A 1 102 ? 12.228 -22.831 9.600 1.00 32.47 102 GLY A CA 1
ATOM 818 C C . GLY A 1 102 ? 11.121 -23.433 10.450 1.00 32.47 102 GLY A C 1
ATOM 819 O O . GLY A 1 102 ? 10.966 -23.085 11.615 1.00 32.47 102 GLY A O 1
ATOM 820 N N . GLN A 1 103 ? 10.350 -24.342 9.860 1.00 39.59 103 GLN A N 1
ATOM 821 C CA . GLN A 1 103 ? 9.584 -25.339 10.603 1.00 39.59 103 GLN A CA 1
ATOM 822 C C . GLN A 1 103 ? 10.515 -26.069 11.584 1.00 39.59 103 GLN A C 1
ATOM 824 O O . GLN A 1 103 ? 11.442 -26.749 11.139 1.00 39.59 103 GLN A O 1
ATOM 829 N N . ARG A 1 104 ? 10.238 -25.968 12.887 1.00 37.97 104 ARG A N 1
ATOM 830 C CA . ARG A 1 104 ? 10.346 -27.057 13.871 1.00 37.97 104 ARG A CA 1
ATOM 831 C C . ARG A 1 104 ? 9.577 -26.712 15.137 1.00 37.97 104 ARG A C 1
ATOM 833 O O . ARG A 1 104 ? 9.758 -25.587 15.643 1.00 37.97 104 ARG A O 1
#

Organism: NCBI:txid2649997

Radius of gyration: 16.5 Å; chains: 1; bounding box: 36×49×36 Å